Protein AF-A0A183EZ17-F1 (afdb_monomer)

Organism: NCBI:txid637853

Nearest PDB structures (foldseek):
  4rf6-assembly2_B  TM=8.918E-01  e=1.332E-02  Anthopleura japonica
  6v9h-assembly1_B  TM=8.939E-01  e=1.417E-01  Homo sapiens
  8ci4-assembly1_A-2  TM=9.170E-01  e=2.514E-01  Oryctolagus cuniculus

Radius of gyration: 16.53 Å; Cα contacts (8 Å, |Δi|>4): 33; chains: 1; bounding box: 35×19×48 Å

pLDDT: mean 88.26, std 5.88, range [59.59, 95.75]

InterPro domains:
  IPR000749 ATP:guanido phosphotransferase [PTHR11547] (1-69)
  IPR014746 Glutamine synthetase/guanido kinase, catalytic domain [SSF55931] (1-65)
  IPR022414 ATP:guanido phosphotransferase, catalytic domain [PF00217] (1-62)
  IPR022414 ATP:guanido phosphotransferase, catalytic domain [PS51510] (1-74)

Solvent-accessible surface area (backbone atoms only — not comparable to full-atom values): 4936 Å² total; per-residue (Å²): 134,72,95,74,86,64,58,66,65,46,49,54,52,50,52,54,52,50,60,59,45,58,77,80,46,88,80,60,69,41,95,88,53,29,33,67,58,97,46,84,91,42,44,37,83,60,76,84,89,84,84,92,78,93,54,80,72,58,73,71,41,93,59,41,69,60,54,30,55,77,69,70,56,131

Foldseek 3Di:
DDPDDPPVVVVVVVVVVVVVVVVPDDFDQDPVFGGDDPDSVCTRPSDDDDDDDDDPPLVPDPCNVVVCVVVVHD

Sequence (74 aa):
MDEGSDVGKVLDRLIRGLKALEKTLKFARDDRLGWLTCSPGNLGSAVSATVQIHLPKLLKRADFKVSCLVLTIF

Mean predicted aligned error: 5.79 Å

Structure (mmCIF, N/CA/C/O backbone):
data_AF-A0A183EZ17-F1
#
_entry.id   AF-A0A183EZ17-F1
#
loop_
_atom_site.group_PDB
_atom_site.id
_atom_site.type_symbol
_atom_site.label_atom_id
_atom_site.label_alt_id
_atom_site.label_comp_id
_atom_site.label_asym_id
_atom_site.label_entity_id
_atom_site.label_seq_id
_atom_site.pdbx_PDB_ins_code
_atom_site.Cartn_x
_atom_site.Cartn_y
_atom_site.Cartn_z
_atom_site.occupancy
_atom_site.B_iso_or_equiv
_atom_site.auth_seq_id
_atom_site.auth_comp_id
_atom_site.auth_asym_id
_atom_site.auth_atom_id
_atom_site.pdbx_PDB_model_num
ATOM 1 N N . MET A 1 1 ? 8.183 3.429 3.203 1.00 78.69 1 MET A N 1
ATOM 2 C CA . MET A 1 1 ? 9.244 3.769 2.239 1.00 78.69 1 MET A CA 1
ATOM 3 C C . MET A 1 1 ? 10.576 3.346 2.818 1.00 78.69 1 MET A C 1
ATOM 5 O O . MET A 1 1 ? 10.782 3.524 4.022 1.00 78.69 1 MET A O 1
ATOM 9 N N . ASP A 1 2 ? 11.395 2.713 1.993 1.00 84.81 2 ASP A N 1
ATOM 10 C CA . ASP A 1 2 ? 12.737 2.236 2.323 1.00 84.81 2 ASP A CA 1
ATOM 11 C C . ASP A 1 2 ? 13.584 2.316 1.043 1.00 84.81 2 ASP A C 1
ATOM 13 O O . ASP A 1 2 ? 13.020 2.251 -0.055 1.00 84.81 2 ASP A O 1
ATOM 17 N N . GLU A 1 3 ? 14.896 2.495 1.177 1.00 82.31 3 GLU A N 1
ATOM 18 C CA . GLU A 1 3 ? 15.815 2.444 0.036 1.00 82.31 3 GLU A CA 1
ATOM 19 C C . GLU A 1 3 ? 16.140 0.977 -0.254 1.00 82.31 3 GLU A C 1
ATOM 21 O O . GLU A 1 3 ? 16.777 0.291 0.543 1.00 82.31 3 GLU A O 1
ATOM 26 N N . GLY A 1 4 ? 15.645 0.467 -1.380 1.00 83.00 4 GLY A N 1
ATOM 27 C CA . GLY A 1 4 ? 15.845 -0.922 -1.784 1.00 83.00 4 GLY A CA 1
ATOM 28 C C . GLY A 1 4 ? 14.616 -1.533 -2.445 1.00 83.00 4 GLY A C 1
ATOM 29 O O . GLY A 1 4 ? 13.589 -0.885 -2.632 1.00 83.00 4 GLY A O 1
ATOM 30 N N . SER A 1 5 ? 14.732 -2.805 -2.819 1.00 83.69 5 SER A N 1
ATOM 31 C CA . SER A 1 5 ? 13.698 -3.541 -3.557 1.00 83.69 5 SER A CA 1
ATOM 32 C C . SER A 1 5 ? 12.821 -4.440 -2.681 1.00 83.69 5 SER A C 1
ATOM 34 O O . SER A 1 5 ? 11.981 -5.168 -3.207 1.00 83.69 5 SER A O 1
ATOM 36 N N . ASP A 1 6 ? 13.014 -4.437 -1.360 1.00 89.50 6 ASP A N 1
ATOM 37 C CA . ASP A 1 6 ? 12.270 -5.308 -0.447 1.00 89.50 6 ASP A CA 1
ATOM 38 C C . ASP A 1 6 ? 10.900 -4.709 -0.095 1.00 89.50 6 ASP A C 1
ATOM 40 O O . ASP A 1 6 ? 10.719 -3.988 0.891 1.00 89.50 6 ASP A O 1
ATOM 44 N N . VAL A 1 7 ? 9.914 -5.025 -0.934 1.00 88.56 7 VAL A N 1
ATOM 45 C CA . VAL A 1 7 ? 8.520 -4.603 -0.745 1.00 88.56 7 VAL A CA 1
ATOM 46 C C . VAL A 1 7 ? 7.891 -5.273 0.482 1.00 88.56 7 VAL A C 1
ATOM 48 O O . VAL A 1 7 ? 7.082 -4.647 1.170 1.00 88.56 7 VAL A O 1
ATOM 51 N N . GLY A 1 8 ? 8.282 -6.514 0.794 1.00 90.81 8 GLY A N 1
ATOM 52 C CA . GL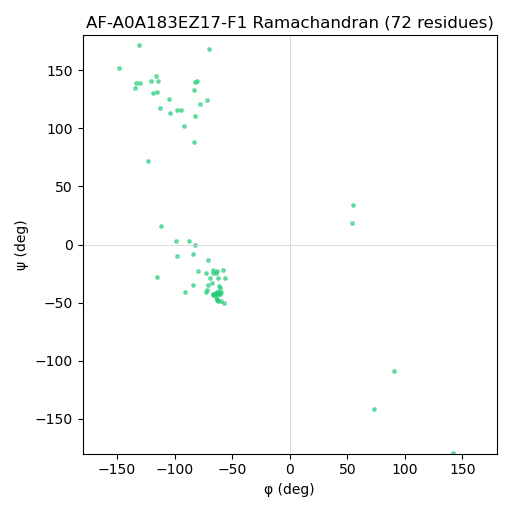Y A 1 8 ? 7.733 -7.280 1.915 1.00 90.81 8 GLY A CA 1
ATOM 53 C C . GLY A 1 8 ? 8.034 -6.608 3.249 1.00 90.81 8 GLY A C 1
ATOM 54 O O . GLY A 1 8 ? 7.125 -6.336 4.034 1.00 90.81 8 GLY A O 1
ATOM 55 N N . LYS A 1 9 ? 9.288 -6.202 3.456 1.00 92.81 9 LYS A N 1
ATOM 56 C CA . LYS A 1 9 ? 9.706 -5.468 4.658 1.00 92.81 9 LYS A CA 1
ATOM 57 C C . LYS A 1 9 ? 8.955 -4.143 4.831 1.00 92.81 9 LYS A C 1
ATOM 59 O O . LYS A 1 9 ? 8.584 -3.778 5.955 1.00 92.81 9 LYS A O 1
ATOM 64 N N . VAL A 1 10 ? 8.729 -3.406 3.739 1.00 92.38 10 VAL A N 1
ATOM 65 C CA . VAL A 1 10 ? 7.981 -2.136 3.773 1.00 92.38 10 VAL A CA 1
ATOM 66 C C . VAL A 1 10 ? 6.517 -2.376 4.138 1.00 92.38 10 VAL A C 1
ATOM 68 O O . VAL A 1 10 ? 5.981 -1.655 4.986 1.00 92.38 10 VAL A O 1
ATOM 71 N N . LEU A 1 11 ? 5.895 -3.398 3.549 1.00 92.12 11 LEU A N 1
ATOM 72 C CA . LEU A 1 11 ? 4.519 -3.786 3.846 1.00 92.12 11 LEU A CA 1
ATOM 73 C C . LEU A 1 11 ? 4.368 -4.251 5.302 1.00 92.12 11 LEU A C 1
ATOM 75 O O . LEU A 1 11 ? 3.481 -3.772 6.008 1.00 92.12 11 LEU A O 1
ATOM 79 N N . ASP A 1 12 ? 5.280 -5.082 5.802 1.00 94.06 12 ASP A N 1
ATOM 80 C CA . ASP A 1 12 ? 5.277 -5.542 7.196 1.00 94.06 12 ASP A CA 1
ATOM 81 C C . ASP A 1 12 ? 5.422 -4.389 8.190 1.00 94.06 12 ASP A C 1
ATOM 83 O O . ASP A 1 12 ? 4.842 -4.397 9.282 1.00 94.06 12 ASP A O 1
ATOM 87 N N . ARG A 1 13 ? 6.211 -3.366 7.846 1.00 93.44 13 ARG A N 1
ATOM 88 C CA . ARG A 1 13 ? 6.319 -2.151 8.664 1.00 93.44 13 ARG A CA 1
ATOM 89 C C . ARG A 1 13 ? 5.000 -1.378 8.687 1.00 93.44 13 ARG A C 1
ATOM 91 O O . ARG A 1 13 ? 4.591 -0.935 9.760 1.00 93.44 13 ARG A O 1
ATOM 98 N N . LEU A 1 14 ? 4.333 -1.246 7.540 1.00 93.38 14 LEU A N 1
ATOM 99 C CA . LEU A 1 14 ? 3.034 -0.578 7.432 1.00 93.38 14 LEU A CA 1
ATOM 100 C C . LEU A 1 14 ? 1.958 -1.306 8.252 1.00 93.38 14 LEU A C 1
ATOM 102 O O . LEU A 1 14 ? 1.278 -0.677 9.061 1.00 93.38 14 LEU A O 1
ATOM 106 N N . ILE A 1 15 ? 1.854 -2.630 8.108 1.00 93.56 15 ILE A N 1
ATOM 107 C CA . ILE A 1 15 ? 0.873 -3.453 8.832 1.00 93.56 15 ILE A CA 1
ATOM 108 C C . ILE A 1 15 ? 1.075 -3.343 10.346 1.00 93.56 15 ILE A C 1
ATOM 110 O O . ILE A 1 15 ? 0.104 -3.212 11.092 1.00 93.56 15 ILE A O 1
ATOM 114 N N . ARG A 1 16 ? 2.326 -3.366 10.823 1.00 95.38 16 ARG A N 1
ATOM 115 C CA . ARG A 1 16 ? 2.626 -3.201 12.255 1.00 95.38 16 ARG A CA 1
ATOM 116 C C . ARG A 1 16 ? 2.169 -1.844 12.792 1.00 95.38 16 ARG A C 1
ATOM 118 O O . ARG A 1 16 ? 1.592 -1.799 13.875 1.00 95.38 16 ARG A O 1
ATOM 125 N N . GLY A 1 17 ? 2.392 -0.768 12.037 1.00 94.00 17 GLY A N 1
ATOM 126 C CA . GLY A 1 17 ? 1.918 0.570 12.400 1.00 94.00 17 GLY A CA 1
ATOM 127 C C . GLY A 1 17 ? 0.391 0.653 12.454 1.00 94.00 17 GLY A C 1
ATOM 128 O O . GLY A 1 17 ? -0.161 1.124 13.446 1.00 94.00 17 GLY A O 1
ATOM 129 N N . LEU A 1 18 ? -0.292 0.118 11.436 1.00 92.62 18 LEU A N 1
ATOM 130 C CA . LEU A 1 18 ? -1.758 0.089 11.380 1.00 92.62 18 LEU A CA 1
ATOM 131 C C . LEU A 1 18 ? -2.361 -0.678 12.562 1.00 92.62 18 LEU A C 1
ATOM 133 O O . LEU A 1 18 ? -3.204 -0.135 13.267 1.00 92.62 18 LEU A O 1
ATOM 137 N N . LYS A 1 19 ? -1.858 -1.881 12.862 1.00 93.12 19 LYS A N 1
ATOM 138 C CA . LYS A 1 19 ? -2.325 -2.687 14.006 1.00 93.12 19 LYS A CA 1
ATOM 139 C C . LYS A 1 19 ? -2.099 -2.014 15.360 1.00 93.12 19 LYS A C 1
ATOM 141 O O . LYS A 1 19 ? -2.814 -2.302 16.316 1.00 93.12 19 LYS A O 1
ATOM 146 N N . ALA A 1 20 ? -1.077 -1.167 15.484 1.00 95.38 20 ALA A N 1
ATOM 147 C CA . ALA A 1 20 ? -0.860 -0.391 16.701 1.00 95.38 20 ALA A CA 1
ATOM 148 C C . ALA A 1 20 ? -1.889 0.743 16.831 1.00 95.38 20 ALA A C 1
ATOM 150 O O . ALA A 1 20 ? -2.410 0.958 17.923 1.00 95.38 20 ALA A O 1
ATOM 151 N N . LEU A 1 21 ? -2.214 1.417 15.723 1.00 94.06 21 LEU A N 1
ATOM 152 C CA . LEU A 1 21 ? -3.211 2.492 15.673 1.00 94.06 21 LEU A CA 1
ATOM 153 C C . LEU A 1 21 ? -4.647 1.981 15.838 1.00 94.06 21 LEU A C 1
ATOM 155 O O . LEU A 1 21 ? -5.442 2.637 16.501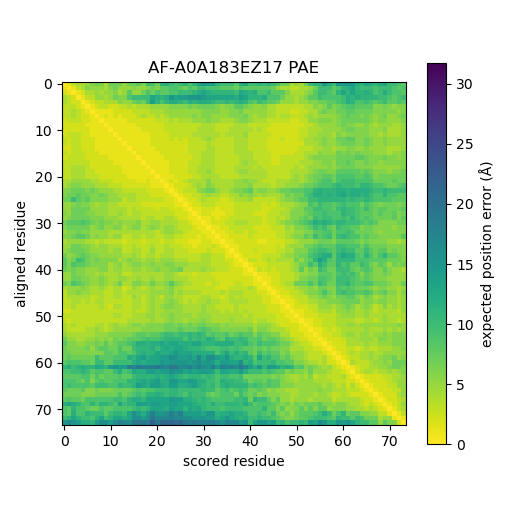 1.00 94.06 21 LEU A O 1
ATOM 159 N N . GLU A 1 22 ? -4.974 0.796 15.319 1.00 92.25 22 GLU A N 1
ATOM 160 C CA . GLU A 1 22 ? -6.295 0.160 15.492 1.00 92.25 22 GLU A CA 1
ATOM 161 C C . GLU A 1 22 ? -6.671 -0.068 16.964 1.00 92.25 22 GLU A C 1
ATOM 163 O O . GLU A 1 22 ? -7.849 -0.178 17.296 1.00 92.25 22 GLU A O 1
ATOM 168 N N . LYS A 1 23 ? -5.687 -0.125 17.872 1.00 93.69 23 LYS A N 1
ATOM 169 C CA . LYS A 1 23 ? -5.945 -0.279 19.312 1.00 93.69 23 LYS A CA 1
ATOM 170 C C . LYS A 1 23 ? -6.508 0.987 19.954 1.00 93.69 23 LYS A C 1
ATOM 172 O O . LYS A 1 23 ? -7.138 0.895 21.003 1.00 93.69 23 LYS A O 1
ATOM 177 N N . THR A 1 24 ? -6.247 2.155 19.370 1.00 95.75 24 THR A N 1
ATOM 178 C CA . THR A 1 24 ? -6.633 3.458 19.931 1.00 95.75 24 THR A CA 1
ATOM 179 C C . THR A 1 24 ? -7.642 4.201 19.061 1.00 95.75 24 THR A C 1
ATOM 181 O O . THR A 1 24 ? -8.440 4.973 19.588 1.00 95.75 24 THR A O 1
ATOM 184 N N . LEU A 1 25 ? -7.642 3.961 17.749 1.00 93.44 25 LEU A N 1
ATOM 185 C CA . LEU A 1 25 ? -8.490 4.636 16.771 1.00 93.44 25 LEU A CA 1
ATOM 186 C C . LEU A 1 25 ? -9.475 3.656 16.130 1.00 93.44 25 LEU A C 1
ATOM 188 O O . LEU A 1 25 ? -9.125 2.530 15.786 1.00 93.44 25 LEU A O 1
ATOM 192 N N . LYS A 1 26 ? -10.709 4.118 15.905 1.00 91.56 26 LYS A N 1
ATOM 193 C CA . LYS A 1 26 ? -11.699 3.402 15.094 1.00 91.56 26 LYS A CA 1
ATOM 194 C C . LYS A 1 26 ? -11.650 3.924 13.663 1.00 91.56 26 LYS A C 1
ATOM 196 O O . LYS A 1 26 ? -11.972 5.084 13.422 1.00 91.56 26 LYS A O 1
ATOM 201 N N . PHE A 1 27 ? -11.267 3.068 12.723 1.00 91.81 27 PHE A N 1
ATOM 202 C CA . PHE A 1 27 ? -11.281 3.397 11.300 1.00 91.81 27 PHE A CA 1
ATOM 203 C C . PHE A 1 27 ? -12.690 3.252 10.715 1.00 91.81 27 PHE A C 1
ATOM 205 O O . PHE A 1 27 ? -13.426 2.326 11.056 1.00 91.81 27 PHE A O 1
ATOM 212 N N . ALA A 1 28 ? -13.063 4.173 9.827 1.00 91.88 28 ALA A N 1
ATOM 213 C CA . ALA A 1 28 ? -14.352 4.148 9.150 1.00 91.88 28 ALA A CA 1
ATOM 214 C C . ALA A 1 28 ? -14.335 3.119 8.011 1.00 91.88 28 ALA A C 1
ATOM 216 O O . ALA A 1 28 ? -13.525 3.218 7.085 1.00 91.88 28 ALA A O 1
ATOM 217 N N . ARG A 1 29 ? -15.239 2.141 8.083 1.00 92.44 29 ARG A N 1
ATOM 218 C CA . ARG A 1 29 ? -15.380 1.071 7.096 1.00 92.44 29 ARG A CA 1
ATOM 219 C C . ARG A 1 29 ? -16.841 0.878 6.727 1.00 92.44 29 ARG A C 1
ATOM 221 O O . ARG A 1 29 ? -17.702 0.885 7.600 1.00 92.44 29 ARG A O 1
ATOM 228 N N . ASP A 1 30 ? -17.073 0.671 5.443 1.00 93.38 30 ASP A N 1
ATOM 229 C CA . ASP A 1 30 ? -18.348 0.273 4.861 1.00 93.38 30 ASP A CA 1
ATOM 230 C C . ASP A 1 30 ? -18.202 -1.119 4.227 1.00 93.38 30 ASP A C 1
ATOM 232 O O . ASP A 1 30 ? -17.144 -1.452 3.684 1.00 93.38 30 ASP A O 1
ATOM 236 N N . ASP A 1 31 ? -19.246 -1.944 4.287 1.00 92.62 31 ASP A N 1
ATOM 237 C CA . ASP A 1 31 ? -19.184 -3.321 3.778 1.00 92.62 31 ASP A CA 1
ATOM 238 C C . ASP A 1 31 ? -19.075 -3.386 2.250 1.00 92.62 31 ASP A C 1
ATOM 240 O O . ASP A 1 31 ? -18.479 -4.320 1.712 1.00 92.62 31 ASP A O 1
ATOM 244 N N . ARG A 1 32 ? -19.609 -2.385 1.539 1.00 93.75 32 ARG A N 1
ATOM 245 C CA . ARG A 1 32 ? -19.557 -2.312 0.075 1.00 93.75 32 ARG A CA 1
ATOM 246 C C . ARG A 1 32 ? -18.327 -1.552 -0.416 1.00 93.75 32 ARG A C 1
ATOM 248 O O . ARG A 1 32 ? -17.743 -1.937 -1.425 1.00 93.75 32 ARG A O 1
ATOM 255 N N . LEU A 1 33 ? -17.966 -0.457 0.253 1.00 91.00 33 LEU A N 1
ATOM 256 C CA . LEU A 1 33 ? -16.907 0.461 -0.192 1.00 91.00 33 LEU A CA 1
ATOM 257 C C . LEU A 1 33 ? -15.547 0.221 0.482 1.00 91.00 33 LEU A C 1
ATOM 259 O O . LEU A 1 33 ? -14.555 0.805 0.052 1.00 91.00 33 LEU A O 1
ATOM 263 N N . GLY A 1 34 ? -15.472 -0.622 1.513 1.00 92.81 34 GLY A N 1
ATOM 264 C CA . GLY A 1 34 ? -14.243 -0.870 2.265 1.00 92.81 34 GLY A CA 1
ATOM 265 C C . GLY A 1 34 ? -13.866 0.299 3.177 1.00 92.81 34 GLY A C 1
ATOM 266 O O . GLY A 1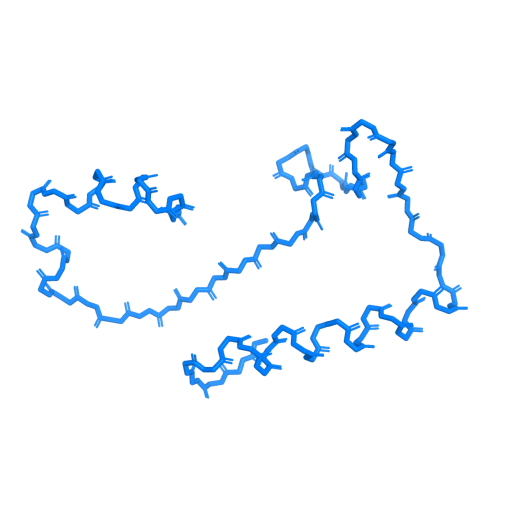 34 ? -14.727 0.904 3.816 1.00 92.81 34 GLY A O 1
ATOM 267 N N . TRP A 1 35 ? -12.572 0.598 3.283 1.00 92.75 35 TRP A N 1
ATOM 268 C CA . TRP A 1 35 ? -12.062 1.704 4.092 1.00 92.75 35 TRP A CA 1
ATOM 269 C C . TRP A 1 35 ? -12.394 3.048 3.451 1.00 92.75 35 TRP A C 1
ATOM 271 O O . TRP A 1 35 ? -12.061 3.313 2.292 1.00 92.75 35 TRP A O 1
ATOM 281 N N . LEU A 1 36 ? -13.061 3.902 4.224 1.00 93.12 36 LEU A N 1
ATOM 282 C CA . LEU A 1 36 ? -13.520 5.199 3.752 1.00 93.12 36 LEU A CA 1
ATOM 283 C C . LEU A 1 36 ? -12.393 6.226 3.851 1.00 93.12 36 LEU A C 1
ATOM 285 O O . LEU A 1 36 ? -11.724 6.352 4.877 1.00 93.12 36 LEU A O 1
ATOM 289 N N . THR A 1 37 ? -12.210 6.990 2.777 1.00 92.19 37 THR A N 1
ATOM 290 C CA . THR A 1 37 ? -11.241 8.087 2.706 1.00 92.19 37 THR A CA 1
ATOM 291 C C . THR A 1 37 ? -11.918 9.342 2.162 1.00 92.19 37 THR A C 1
ATOM 293 O O . THR A 1 37 ? -13.053 9.298 1.691 1.00 92.19 37 THR A O 1
ATOM 296 N N . CYS A 1 38 ? -11.216 10.474 2.204 1.00 90.81 38 CYS A N 1
ATOM 297 C CA . CYS A 1 38 ? -11.743 11.744 1.706 1.00 90.81 38 CYS A CA 1
ATOM 298 C C . CYS A 1 38 ? -11.958 11.770 0.183 1.00 90.81 38 CYS A C 1
ATOM 300 O O . CYS A 1 38 ? -12.750 12.577 -0.295 1.00 90.81 38 CYS A O 1
ATOM 302 N N . SER A 1 39 ? -11.240 10.938 -0.583 1.00 88.81 39 SER A N 1
ATOM 303 C CA . SER A 1 39 ? -11.307 10.927 -2.049 1.00 88.81 39 SER A CA 1
ATOM 304 C C . SER A 1 39 ? -11.873 9.599 -2.561 1.00 88.81 39 SER A C 1
ATOM 306 O O . SER A 1 39 ? -11.359 8.545 -2.179 1.00 88.81 39 SER A O 1
ATOM 308 N N . PRO A 1 40 ? -12.857 9.612 -3.481 1.00 88.81 40 PRO A N 1
ATOM 309 C CA . PRO A 1 40 ? -13.445 8.388 -4.030 1.00 88.81 40 PRO A CA 1
ATOM 310 C C . PRO A 1 40 ? -12.434 7.433 -4.682 1.00 88.81 40 PRO A C 1
ATOM 312 O O . PRO A 1 40 ? -12.644 6.224 -4.675 1.00 88.81 40 PRO A O 1
ATOM 315 N N . GLY A 1 41 ? -11.322 7.953 -5.218 1.00 87.44 41 GLY A N 1
ATOM 316 C CA . GLY A 1 41 ? -10.294 7.144 -5.887 1.00 87.44 41 GLY A CA 1
ATOM 317 C C . GLY A 1 41 ? -9.462 6.257 -4.955 1.00 87.44 41 GLY A C 1
ATOM 318 O O . GLY A 1 41 ? -8.774 5.364 -5.434 1.00 87.44 41 GLY A O 1
ATOM 319 N N . ASN A 1 42 ? -9.536 6.480 -3.640 1.00 89.19 42 ASN A N 1
ATOM 320 C CA . ASN A 1 42 ? -8.757 5.749 -2.635 1.00 89.19 42 ASN A CA 1
ATOM 321 C C . ASN A 1 42 ? -9.632 4.843 -1.749 1.00 89.19 42 ASN A C 1
ATOM 323 O O . ASN A 1 42 ? -9.205 4.445 -0.667 1.00 89.19 42 ASN A O 1
ATOM 327 N N . LEU A 1 43 ? -10.869 4.557 -2.162 1.00 90.25 43 LEU A N 1
ATOM 328 C CA . LEU A 1 43 ? -11.761 3.636 -1.451 1.00 90.25 43 LEU A CA 1
ATOM 329 C C . LEU A 1 43 ? -11.287 2.175 -1.569 1.00 90.25 43 LEU A C 1
ATOM 331 O O . LEU A 1 43 ? -10.407 1.839 -2.363 1.00 90.25 43 LEU A O 1
ATOM 335 N N . GLY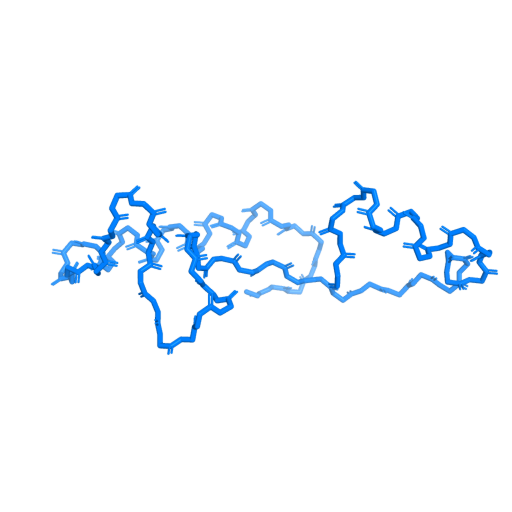 A 1 44 ? -11.871 1.285 -0.769 1.00 90.69 44 GLY A N 1
ATOM 336 C CA . GLY A 1 44 ? -11.525 -0.134 -0.747 1.00 90.69 44 GLY A CA 1
ATOM 337 C C . GLY A 1 44 ? -10.428 -0.432 0.268 1.00 90.69 44 GLY A C 1
ATOM 338 O O . GLY A 1 44 ? -10.673 -0.418 1.471 1.00 90.69 44 GLY A O 1
ATOM 339 N N . SER A 1 45 ? -9.217 -0.743 -0.197 1.00 88.38 45 SER A N 1
ATOM 340 C CA . SER A 1 45 ? -8.086 -1.016 0.702 1.00 88.38 45 SER A CA 1
ATOM 341 C C . SER A 1 45 ? -7.444 0.260 1.250 1.00 88.38 45 SER A C 1
ATOM 343 O O . SER A 1 45 ? -6.785 0.194 2.284 1.00 88.38 45 SER A O 1
ATOM 345 N N . ALA A 1 46 ? -7.60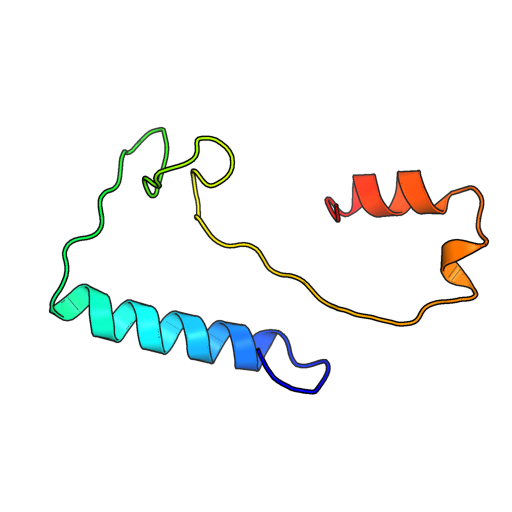9 1.393 0.557 1.00 88.75 46 ALA A N 1
ATOM 346 C CA . ALA A 1 46 ? -6.851 2.627 0.777 1.00 88.75 46 ALA A CA 1
ATOM 347 C C . ALA A 1 46 ? -5.316 2.440 0.732 1.00 88.75 46 ALA A C 1
ATOM 349 O O . ALA A 1 46 ? -4.566 3.28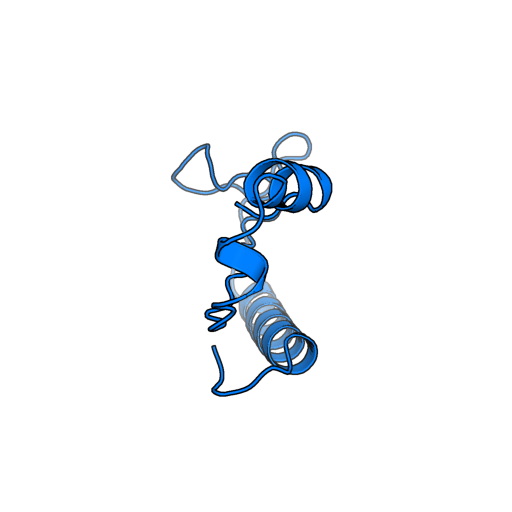8 1.217 1.00 88.75 46 ALA A O 1
ATOM 350 N N . VAL A 1 47 ? -4.833 1.338 0.143 1.00 88.38 47 VAL A N 1
ATOM 351 C CA . VAL A 1 47 ? -3.405 1.030 0.006 1.00 88.38 47 VAL A CA 1
ATOM 352 C C . VAL A 1 47 ? -2.970 1.282 -1.431 1.00 88.38 47 VAL A C 1
ATOM 354 O O . VAL A 1 47 ? -3.508 0.686 -2.360 1.00 88.38 47 VAL A O 1
ATOM 357 N N . SER A 1 48 ? -1.941 2.111 -1.594 1.00 88.50 48 SER A N 1
ATOM 358 C CA . SER A 1 48 ? -1.210 2.276 -2.849 1.00 88.50 48 SER A CA 1
ATOM 359 C C . SER A 1 48 ? 0.250 1.891 -2.635 1.00 88.50 48 SER A C 1
ATOM 361 O O . SER A 1 48 ? 0.882 2.332 -1.671 1.00 88.50 48 SER A O 1
ATOM 363 N N . ALA A 1 49 ? 0.774 1.038 -3.514 1.00 87.06 49 ALA A N 1
ATOM 364 C CA . ALA A 1 49 ? 2.164 0.608 -3.504 1.00 87.06 49 ALA A CA 1
ATOM 365 C C . ALA A 1 49 ? 2.860 1.153 -4.751 1.00 87.06 49 ALA A C 1
ATOM 367 O O . ALA A 1 49 ? 2.497 0.810 -5.872 1.00 87.06 49 ALA A O 1
ATOM 368 N N . THR A 1 50 ? 3.866 1.999 -4.547 1.00 88.69 50 THR A N 1
ATOM 369 C CA . THR A 1 50 ? 4.638 2.616 -5.626 1.00 88.69 50 THR A CA 1
ATOM 370 C C . THR A 1 50 ? 6.108 2.245 -5.500 1.00 88.69 50 THR A C 1
ATOM 372 O O . THR A 1 50 ? 6.667 2.183 -4.403 1.00 88.69 50 THR A O 1
ATOM 375 N N . VAL A 1 51 ? 6.740 1.988 -6.644 1.00 88.12 51 VAL A N 1
ATOM 376 C CA . VAL A 1 51 ? 8.175 1.714 -6.748 1.00 88.12 51 VAL A CA 1
ATOM 377 C C . VAL A 1 51 ? 8.770 2.597 -7.832 1.00 88.12 51 VAL A C 1
ATOM 379 O O . VAL A 1 51 ? 8.177 2.791 -8.891 1.00 88.12 51 VAL A O 1
ATOM 382 N N . GLN A 1 52 ? 9.953 3.140 -7.572 1.00 87.06 52 GLN A N 1
ATOM 383 C CA . GLN A 1 52 ? 10.721 3.883 -8.564 1.00 87.06 52 GLN A CA 1
ATOM 384 C C . GLN A 1 52 ? 11.857 2.985 -9.047 1.00 87.06 52 GLN A C 1
ATOM 386 O O . GLN A 1 52 ? 12.742 2.630 -8.273 1.00 87.06 52 GLN A O 1
ATOM 391 N N . ILE A 1 53 ? 11.808 2.573 -10.316 1.00 87.00 53 ILE A N 1
ATOM 392 C CA . ILE A 1 53 ? 12.775 1.641 -10.909 1.00 87.00 53 ILE A CA 1
ATOM 393 C C . ILE A 1 53 ? 13.216 2.180 -12.272 1.00 87.00 53 ILE A C 1
ATOM 395 O O . ILE A 1 53 ? 12.396 2.602 -13.086 1.00 87.00 53 ILE A O 1
ATOM 399 N N . HIS A 1 54 ? 14.520 2.148 -12.541 1.00 87.81 54 HIS A N 1
ATOM 400 C CA . HIS A 1 54 ? 15.089 2.595 -13.810 1.00 87.81 54 HIS A CA 1
ATOM 401 C C . HIS A 1 54 ? 15.216 1.429 -14.807 1.00 87.81 54 HIS A C 1
ATOM 403 O O . HIS A 1 54 ? 16.143 0.626 -14.718 1.00 87.81 54 HIS A O 1
ATOM 409 N N . LEU A 1 55 ? 14.293 1.332 -15.776 1.00 87.31 55 LEU A N 1
ATOM 410 C CA . LEU A 1 55 ? 14.253 0.248 -16.777 1.00 87.31 55 LEU A CA 1
ATOM 411 C C . LEU A 1 55 ? 14.292 0.775 -18.228 1.00 87.31 55 LEU A C 1
ATOM 413 O O . LEU A 1 55 ? 13.307 0.675 -18.964 1.00 87.31 55 LEU A O 1
ATOM 417 N N . PRO A 1 56 ? 15.442 1.283 -18.707 1.00 88.06 56 PRO A N 1
ATOM 418 C CA . PRO A 1 56 ? 15.542 1.977 -19.996 1.00 88.06 56 PRO A CA 1
ATOM 419 C C . PRO A 1 56 ? 15.293 1.077 -21.214 1.00 88.06 56 PRO A C 1
ATOM 421 O O . PRO A 1 56 ? 14.971 1.568 -22.293 1.00 88.06 56 PRO A O 1
ATOM 424 N N . LYS A 1 57 ? 15.450 -0.244 -21.069 1.00 88.06 57 LYS A N 1
ATOM 425 C CA . LYS A 1 57 ? 15.190 -1.219 -22.142 1.00 88.06 57 LYS A CA 1
ATOM 426 C C . LYS A 1 57 ? 13.713 -1.601 -22.236 1.00 88.06 57 LYS A C 1
ATOM 428 O O . LYS A 1 57 ? 13.220 -1.823 -23.335 1.00 88.06 57 LYS A O 1
ATOM 433 N N . LEU A 1 58 ? 13.017 -1.660 -21.099 1.00 85.00 58 LEU A N 1
ATOM 434 C CA . LEU A 1 58 ? 11.604 -2.032 -21.037 1.00 85.00 58 LEU A CA 1
ATOM 435 C C . LEU A 1 58 ? 10.7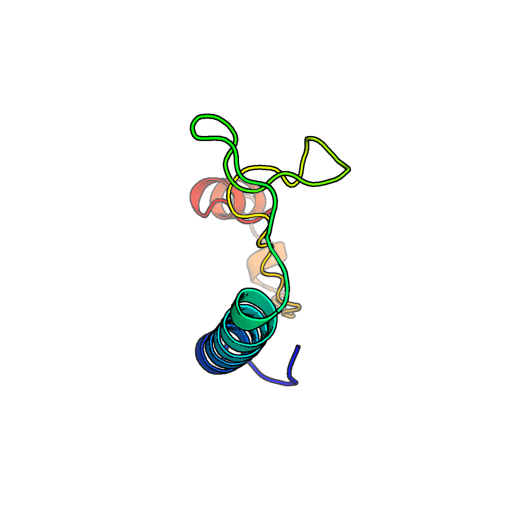20 -0.911 -21.599 1.00 85.00 58 LEU A C 1
ATOM 437 O O . LEU A 1 58 ? 9.809 -1.179 -22.373 1.00 85.00 58 LEU A O 1
ATOM 441 N N . LEU A 1 59 ? 11.076 0.344 -21.302 1.00 83.56 59 LEU A 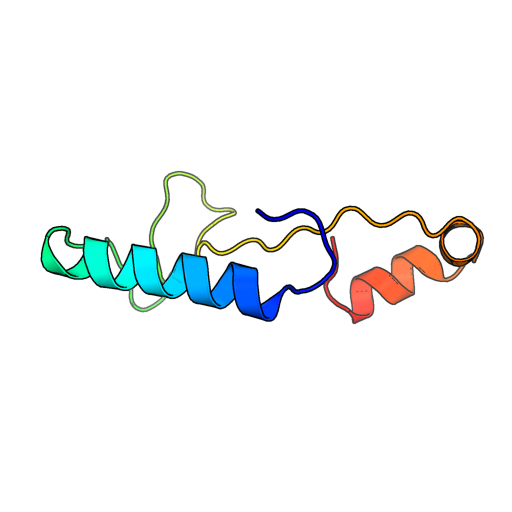N 1
ATOM 442 C CA . LEU A 1 59 ? 10.377 1.538 -21.788 1.00 83.56 59 LEU A CA 1
ATOM 443 C C . LEU A 1 59 ? 10.415 1.710 -23.316 1.00 83.56 59 LEU A C 1
ATOM 445 O O . LEU A 1 59 ? 9.572 2.402 -23.874 1.00 83.56 59 LEU A O 1
ATOM 449 N N . LYS A 1 60 ? 11.391 1.101 -24.001 1.00 87.56 60 LYS A N 1
ATOM 450 C CA . LYS A 1 60 ? 11.551 1.212 -25.461 1.00 87.56 60 LYS A CA 1
ATOM 451 C C . LYS A 1 60 ? 10.687 0.228 -26.247 1.00 87.56 60 LYS A C 1
ATOM 453 O O . LYS A 1 60 ? 10.662 0.304 -27.473 1.00 87.56 60 LYS A O 1
ATOM 458 N N . ARG A 1 61 ? 10.020 -0.718 -25.581 1.00 88.38 61 ARG A N 1
ATOM 459 C CA . ARG A 1 61 ? 9.196 -1.705 -26.277 1.00 88.38 61 ARG A CA 1
ATOM 460 C C . ARG A 1 61 ? 7.814 -1.133 -26.590 1.00 88.38 61 ARG A C 1
ATOM 462 O O . ARG A 1 61 ? 7.203 -0.468 -25.756 1.00 88.38 61 ARG A O 1
ATOM 469 N N . ALA A 1 62 ? 7.300 -1.435 -27.780 1.00 83.75 62 ALA A N 1
ATOM 470 C CA . ALA A 1 62 ? 5.976 -0.986 -28.216 1.00 83.75 62 ALA A CA 1
ATOM 471 C C . ALA A 1 62 ? 4.831 -1.569 -27.359 1.00 83.75 62 ALA A C 1
ATOM 473 O O . ALA A 1 62 ? 3.775 -0.953 -27.237 1.00 83.75 62 ALA A O 1
ATOM 474 N N . ASP A 1 63 ? 5.055 -2.723 -26.721 1.00 87.00 63 ASP A N 1
ATOM 475 C CA . ASP A 1 63 ? 4.106 -3.440 -25.860 1.00 87.00 63 ASP A CA 1
ATOM 476 C C . ASP A 1 63 ? 4.130 -2.987 -24.388 1.00 87.00 63 ASP A C 1
ATOM 478 O O . ASP A 1 63 ? 3.398 -3.544 -23.566 1.00 87.00 63 ASP A O 1
ATOM 482 N N . PHE A 1 64 ? 4.930 -1.974 -24.034 1.00 85.06 64 PHE A N 1
ATOM 483 C CA . PHE A 1 64 ? 5.121 -1.553 -22.642 1.00 85.06 64 PHE A CA 1
ATOM 484 C C . PHE A 1 64 ? 3.803 -1.186 -21.943 1.00 85.06 64 PHE A C 1
ATOM 486 O O . PHE A 1 64 ? 3.495 -1.720 -20.879 1.00 85.06 64 PHE A O 1
ATOM 493 N N . LYS A 1 65 ? 2.980 -0.334 -22.570 1.00 81.50 65 LYS A N 1
ATOM 494 C CA . LYS A 1 65 ? 1.699 0.106 -21.988 1.00 81.50 65 LYS A CA 1
ATOM 495 C C . LYS A 1 65 ? 0.720 -1.051 -21.786 1.00 81.50 65 LYS A C 1
ATOM 497 O O . LYS A 1 65 ? 0.052 -1.112 -20.760 1.00 81.50 65 LYS A O 1
ATOM 502 N N . VAL A 1 66 ? 0.653 -1.970 -22.750 1.00 84.69 66 VAL A N 1
ATOM 503 C CA . VAL A 1 66 ? -0.227 -3.146 -22.675 1.00 84.69 66 VAL A CA 1
ATOM 504 C C . VAL A 1 66 ? 0.235 -4.079 -21.557 1.00 84.69 66 VAL A C 1
ATOM 506 O O . VAL A 1 66 ? -0.580 -4.546 -20.769 1.00 84.69 66 VAL A O 1
ATOM 509 N N . SER A 1 67 ? 1.546 -4.290 -21.435 1.00 81.31 67 SER A N 1
ATOM 510 C CA . SER A 1 67 ? 2.127 -5.137 -20.388 1.00 81.31 67 SER A CA 1
ATOM 511 C C . SER A 1 67 ? 1.877 -4.575 -18.984 1.00 81.31 67 SER A C 1
ATOM 513 O O . SER A 1 67 ? 1.516 -5.327 -18.082 1.00 81.31 67 SER A O 1
ATOM 515 N N . CYS A 1 68 ? 2.008 -3.256 -18.794 1.00 81.44 68 CYS A N 1
ATOM 516 C CA . CYS A 1 68 ? 1.667 -2.600 -17.527 1.00 81.44 68 CYS A CA 1
ATOM 517 C C . CYS A 1 68 ? 0.180 -2.745 -17.184 1.00 81.44 68 CYS A C 1
ATOM 519 O O . CYS A 1 68 ? -0.150 -3.041 -16.037 1.00 81.44 68 CYS A O 1
ATOM 521 N N . LEU A 1 69 ? -0.706 -2.622 -18.179 1.00 81.56 69 LEU A N 1
ATOM 522 C CA . LEU A 1 69 ? -2.147 -2.769 -17.981 1.00 81.56 69 LEU A CA 1
ATOM 523 C C . LEU A 1 69 ? -2.531 -4.190 -17.542 1.00 81.56 69 LEU A C 1
ATOM 525 O O 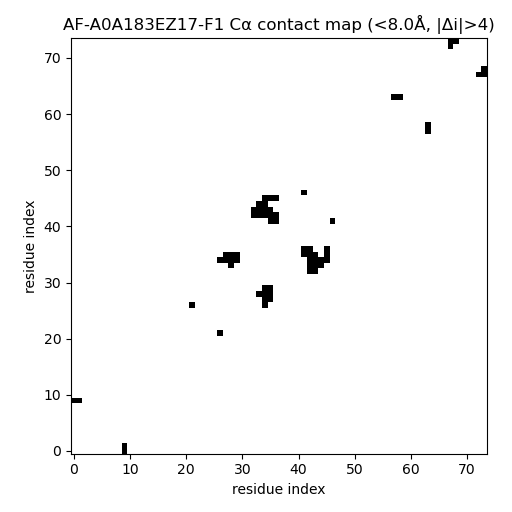. LEU A 1 69 ? -3.326 -4.341 -16.620 1.00 81.56 69 LEU A O 1
ATOM 529 N N . VAL A 1 70 ? -1.937 -5.225 -18.151 1.00 81.56 70 VAL A N 1
ATOM 530 C CA . VAL A 1 70 ? -2.164 -6.633 -17.757 1.00 81.56 70 VAL A CA 1
ATOM 531 C C . VAL A 1 70 ? -1.742 -6.880 -16.309 1.00 81.56 70 VAL A C 1
ATOM 533 O O . VAL A 1 70 ? -2.410 -7.608 -15.579 1.00 81.56 70 VAL A O 1
ATOM 536 N N . LEU A 1 71 ? -0.655 -6.245 -15.875 1.00 79.31 71 LEU A N 1
ATOM 537 C CA . LEU A 1 71 ? -0.157 -6.343 -14.504 1.00 79.31 71 LEU A CA 1
ATOM 538 C C . LEU A 1 71 ? -0.878 -5.393 -13.533 1.00 79.31 71 LEU A C 1
ATOM 540 O O . LEU A 1 71 ? -0.565 -5.399 -12.346 1.00 79.31 71 LEU A O 1
ATOM 544 N N . THR A 1 72 ? -1.847 -4.602 -14.012 1.00 75.94 72 THR A N 1
ATOM 545 C CA . THR A 1 72 ? -2.564 -3.582 -13.222 1.00 75.94 72 THR A CA 1
ATOM 546 C C . THR A 1 72 ? -1.601 -2.579 -12.557 1.00 75.94 72 THR A C 1
ATOM 548 O O . THR A 1 72 ? -1.829 -2.109 -11.445 1.00 75.94 72 THR A O 1
ATOM 551 N N . ILE A 1 73 ? -0.492 -2.265 -13.236 1.00 72.44 73 ILE A N 1
ATOM 552 C CA . ILE A 1 73 ? 0.507 -1.279 -12.806 1.00 72.44 73 ILE A CA 1
ATOM 553 C C . ILE A 1 73 ? 0.197 0.026 -13.545 1.00 72.44 73 ILE A C 1
ATOM 555 O O . ILE A 1 73 ? 0.283 0.065 -14.775 1.00 72.44 73 ILE A O 1
ATOM 559 N N . PHE A 1 74 ? -0.161 1.072 -12.798 1.00 59.59 74 PHE A N 1
ATOM 560 C CA . PHE A 1 74 ? -0.487 2.407 -13.311 1.00 59.59 74 PHE A CA 1
ATOM 561 C C . PHE A 1 74 ? 0.520 3.451 -12.830 1.00 59.59 74 PHE A C 1
ATOM 563 O O . PHE A 1 74 ? 0.966 3.344 -11.664 1.00 59.59 74 PHE A O 1
#

Secondary structure (DSSP, 8-state):
--SSS-HHHHHHHHHHHHHHHTTT----EETTTEE--SSGGG-BT----------TTTTTSTTHHHHHHHTT--